Protein AF-A0A7S0JDG9-F1 (afdb_monomer_lite)

pLDDT: mean 74.47, std 15.57, range [39.66, 91.44]

Structure (mmCIF, N/CA/C/O backbone):
data_AF-A0A7S0JDG9-F1
#
_entry.id   AF-A0A7S0JDG9-F1
#
loop_
_atom_site.group_PDB
_atom_site.id
_atom_site.type_symbol
_atom_site.label_atom_id
_atom_site.label_alt_id
_atom_site.label_comp_id
_atom_site.label_asym_id
_atom_site.label_entity_id
_atom_site.label_seq_id
_atom_site.pdbx_PDB_ins_code
_atom_site.Cartn_x
_atom_site.Cartn_y
_atom_site.Cartn_z
_atom_site.occupancy
_atom_site.B_iso_or_equiv
_atom_site.auth_seq_id
_atom_site.auth_comp_id
_atom_site.auth_asym_id
_atom_site.auth_atom_id
_atom_site.pdbx_PDB_model_num
ATOM 1 N N . THR A 1 1 ? 1.527 -1.116 -38.268 1.00 39.66 1 THR A N 1
ATOM 2 C CA . THR A 1 1 ? 2.957 -1.488 -38.289 1.00 39.66 1 THR A CA 1
ATOM 3 C C . THR A 1 1 ? 3.311 -1.915 -36.886 1.00 39.66 1 THR A C 1
ATOM 5 O O . THR A 1 1 ? 3.722 -1.098 -36.079 1.00 39.66 1 THR A O 1
ATOM 8 N N . GLU A 1 2 ? 3.007 -3.170 -36.569 1.00 45.16 2 GLU A N 1
ATOM 9 C CA . GLU A 1 2 ? 3.334 -3.792 -35.285 1.00 45.16 2 GLU A CA 1
ATOM 10 C C . GLU A 1 2 ? 4.717 -4.427 -35.435 1.00 45.16 2 GLU A C 1
ATOM 12 O O . GLU A 1 2 ? 4.935 -5.243 -36.332 1.00 45.16 2 GLU A O 1
ATOM 17 N N . SER A 1 3 ? 5.674 -3.956 -34.640 1.00 51.09 3 SER A N 1
ATOM 18 C CA . SER A 1 3 ? 7.050 -4.448 -34.643 1.00 51.09 3 SER A CA 1
ATOM 19 C C . SER A 1 3 ? 7.121 -5.766 -33.853 1.00 51.09 3 SER A C 1
ATOM 21 O O . SER A 1 3 ? 6.669 -5.785 -32.710 1.00 51.09 3 SER A O 1
ATOM 23 N N . PRO A 1 4 ? 7.686 -6.853 -34.407 1.00 60.31 4 PRO A N 1
ATOM 24 C CA . PRO A 1 4 ? 7.563 -8.209 -33.853 1.00 60.31 4 PRO A CA 1
ATOM 25 C C . PRO A 1 4 ? 8.512 -8.572 -32.687 1.00 60.31 4 PRO A C 1
ATOM 27 O O . PRO A 1 4 ? 8.630 -9.750 -32.375 1.00 60.31 4 PRO A O 1
ATOM 30 N N . ASP A 1 5 ? 9.157 -7.609 -32.019 1.00 51.12 5 ASP A N 1
ATOM 31 C CA . ASP A 1 5 ? 10.181 -7.875 -30.984 1.00 51.12 5 ASP A CA 1
ATOM 32 C C . ASP A 1 5 ? 10.000 -7.024 -29.706 1.00 51.12 5 ASP A C 1
ATOM 34 O O . ASP A 1 5 ? 10.958 -6.499 -29.138 1.00 51.12 5 ASP A O 1
ATOM 38 N N . SER A 1 6 ? 8.764 -6.847 -29.217 1.00 62.94 6 SER A N 1
ATOM 39 C CA . SER A 1 6 ? 8.582 -6.316 -27.857 1.00 62.94 6 SER A CA 1
ATOM 40 C C . SER A 1 6 ? 8.800 -7.441 -26.845 1.00 62.94 6 SER A C 1
ATOM 42 O O . SER A 1 6 ? 7.905 -8.249 -26.585 1.00 62.94 6 SER A O 1
ATOM 44 N N . ILE A 1 7 ? 10.001 -7.505 -26.279 1.00 68.44 7 ILE A N 1
ATOM 45 C CA . ILE A 1 7 ? 10.284 -8.331 -25.103 1.00 68.44 7 ILE A CA 1
ATOM 46 C C . ILE A 1 7 ? 9.290 -7.895 -24.010 1.00 68.44 7 ILE A C 1
ATOM 48 O O . ILE A 1 7 ? 9.146 -6.688 -23.802 1.00 68.44 7 ILE A O 1
ATOM 52 N N . PRO A 1 8 ? 8.563 -8.809 -23.343 1.00 69.44 8 PRO A N 1
ATOM 53 C CA . PRO A 1 8 ? 7.641 -8.411 -22.288 1.00 69.44 8 PRO A CA 1
ATOM 54 C C . PRO A 1 8 ? 8.415 -7.690 -21.177 1.00 69.44 8 PRO A C 1
ATOM 56 O O . PRO A 1 8 ? 9.263 -8.286 -20.514 1.00 69.44 8 PRO A O 1
ATOM 59 N N . GLU A 1 9 ? 8.141 -6.397 -20.988 1.00 77.06 9 GLU A N 1
ATOM 60 C CA . GLU A 1 9 ? 8.685 -5.640 -19.861 1.00 77.06 9 GLU A CA 1
ATOM 61 C C . GLU A 1 9 ? 8.034 -6.154 -18.571 1.00 77.06 9 GLU A C 1
ATOM 63 O O . GLU A 1 9 ? 6.819 -6.046 -18.375 1.00 77.06 9 GLU A O 1
ATOM 68 N N . HIS A 1 10 ? 8.842 -6.732 -17.684 1.00 85.50 10 HIS A N 1
ATOM 69 C CA . HIS A 1 10 ? 8.386 -7.230 -16.392 1.00 85.50 10 HIS A CA 1
ATOM 70 C C . HIS A 1 10 ? 8.713 -6.216 -15.296 1.00 85.50 10 HIS A C 1
ATOM 72 O O . HIS A 1 10 ? 9.858 -5.796 -15.133 1.00 85.50 10 HIS A O 1
ATOM 78 N N . ASN A 1 11 ? 7.702 -5.852 -14.506 1.00 89.25 11 ASN A N 1
ATOM 79 C CA . ASN A 1 11 ? 7.908 -5.068 -13.294 1.00 89.25 11 ASN A CA 1
ATOM 80 C C . ASN A 1 11 ? 8.004 -6.015 -12.092 1.00 89.25 11 ASN A C 1
ATOM 82 O O . ASN A 1 11 ? 7.204 -6.943 -11.962 1.00 89.25 11 ASN A O 1
ATOM 86 N N . LEU A 1 12 ? 8.965 -5.766 -11.205 1.00 91.25 12 LEU A N 1
ATOM 87 C CA . LEU A 1 12 ? 9.179 -6.526 -9.978 1.00 91.25 12 LEU A CA 1
ATOM 88 C C . LEU A 1 12 ? 8.760 -5.685 -8.774 1.00 91.25 12 LEU A C 1
ATOM 90 O O . LEU A 1 12 ? 9.209 -4.552 -8.623 1.00 91.25 12 LEU A O 1
ATOM 94 N N . ILE A 1 13 ? 7.934 -6.248 -7.896 1.00 91.38 13 ILE A N 1
ATOM 95 C CA . ILE A 1 13 ? 7.527 -5.602 -6.645 1.00 91.38 13 ILE A CA 1
ATOM 96 C C . ILE A 1 13 ? 8.252 -6.283 -5.489 1.00 91.38 13 ILE A C 1
ATOM 98 O O . ILE A 1 13 ? 8.210 -7.505 -5.359 1.00 91.38 13 ILE A O 1
ATOM 102 N N . ILE A 1 14 ? 8.915 -5.491 -4.651 1.00 91.44 14 ILE A N 1
ATOM 103 C CA . ILE A 1 14 ? 9.687 -5.960 -3.503 1.00 91.44 14 ILE A CA 1
ATOM 104 C C . ILE A 1 14 ? 9.150 -5.300 -2.238 1.00 91.44 14 ILE A C 1
ATOM 106 O O . ILE A 1 14 ? 9.108 -4.074 -2.136 1.00 91.44 14 ILE A O 1
ATOM 110 N N . GLY A 1 15 ? 8.777 -6.126 -1.262 1.00 90.75 15 GLY A N 1
ATOM 111 C CA . GLY A 1 15 ? 8.487 -5.706 0.105 1.00 90.75 15 GLY A CA 1
ATOM 112 C C . GLY A 1 15 ? 9.715 -5.877 0.991 1.00 90.75 15 GLY A C 1
ATOM 113 O O . GLY A 1 15 ? 10.347 -6.931 0.988 1.00 90.75 15 GLY A O 1
ATOM 114 N N . SER A 1 16 ? 10.059 -4.843 1.750 1.00 89.25 16 SER A N 1
ATOM 115 C CA . SER A 1 16 ? 11.092 -4.886 2.782 1.00 89.25 16 SER A CA 1
ATOM 116 C C . SER A 1 16 ? 10.469 -5.110 4.159 1.00 89.25 16 SER A C 1
ATOM 118 O O . SER A 1 16 ? 9.407 -4.566 4.464 1.00 89.25 16 SER A O 1
ATOM 120 N N . HIS A 1 17 ? 11.195 -5.804 5.039 1.00 88.00 17 HIS A N 1
ATOM 121 C CA . HIS A 1 17 ? 10.855 -5.951 6.460 1.00 88.00 17 HIS A CA 1
ATOM 122 C C . HIS A 1 17 ? 10.759 -4.605 7.204 1.00 88.00 17 HIS A C 1
ATOM 124 O O . HIS A 1 17 ? 10.154 -4.519 8.265 1.00 88.00 17 HIS A O 1
ATOM 130 N N . THR A 1 18 ? 11.331 -3.534 6.644 1.00 86.06 18 THR A N 1
ATOM 131 C CA . THR A 1 18 ? 11.219 -2.162 7.167 1.00 86.06 18 THR A CA 1
ATOM 132 C C . THR A 1 18 ? 9.874 -1.491 6.855 1.00 86.06 18 THR A C 1
ATOM 134 O O . THR A 1 18 ? 9.701 -0.313 7.171 1.00 86.06 18 THR A O 1
ATOM 137 N N . GLY A 1 19 ? 8.952 -2.194 6.187 1.00 85.75 19 GLY A N 1
ATOM 138 C CA . GLY A 1 19 ? 7.669 -1.651 5.737 1.00 85.75 19 GLY A CA 1
ATOM 139 C C . GLY A 1 19 ? 7.762 -0.831 4.450 1.00 85.75 19 GLY A C 1
ATOM 140 O O . GLY A 1 19 ? 6.883 -0.026 4.177 1.00 85.75 19 GLY A O 1
ATOM 141 N N . SER A 1 20 ? 8.819 -0.986 3.651 1.00 89.56 20 SER A N 1
ATOM 142 C CA . SER A 1 20 ? 8.946 -0.287 2.362 1.00 89.56 20 SER A CA 1
ATOM 143 C C . SER A 1 20 ? 8.517 -1.199 1.214 1.00 89.56 20 SER A C 1
ATOM 145 O O . SER A 1 20 ? 8.985 -2.333 1.143 1.00 89.56 20 SER A O 1
ATOM 147 N N . VAL A 1 21 ? 7.688 -0.706 0.294 1.00 91.12 21 VAL A N 1
ATOM 148 C CA . VAL A 1 21 ? 7.352 -1.382 -0.970 1.00 91.12 21 VAL A CA 1
ATOM 149 C C . VAL A 1 21 ? 8.011 -0.636 -2.113 1.00 91.12 21 VAL A C 1
ATOM 151 O O . VAL A 1 21 ? 7.903 0.583 -2.213 1.00 91.12 21 VAL A O 1
ATOM 154 N N . MET A 1 22 ? 8.696 -1.375 -2.973 1.00 91.31 22 MET A N 1
ATOM 155 C CA . MET A 1 22 ? 9.482 -0.856 -4.084 1.00 91.31 22 MET A CA 1
ATOM 156 C C . MET A 1 22 ? 9.057 -1.557 -5.367 1.00 91.31 22 MET A C 1
ATOM 158 O O . MET A 1 22 ? 8.943 -2.781 -5.391 1.00 91.31 22 MET A O 1
ATOM 162 N N . VAL A 1 23 ? 8.844 -0.794 -6.432 1.00 91.19 23 VAL A N 1
ATOM 163 C CA . VAL A 1 23 ? 8.571 -1.321 -7.768 1.00 91.19 23 VAL A CA 1
ATOM 164 C C . VAL A 1 23 ? 9.772 -1.019 -8.649 1.00 91.19 23 VAL A C 1
ATOM 166 O O . VAL A 1 23 ? 10.191 0.133 -8.785 1.00 91.19 23 VAL A O 1
ATOM 169 N N . TYR A 1 24 ? 10.311 -2.068 -9.250 1.00 90.88 24 TYR A N 1
ATOM 170 C CA . TYR A 1 24 ? 11.428 -2.026 -10.173 1.00 90.88 24 TYR A CA 1
ATOM 171 C C . TYR A 1 24 ? 10.946 -2.324 -11.586 1.00 90.88 24 TYR A C 1
ATOM 173 O O . TYR A 1 24 ? 10.143 -3.233 -11.796 1.00 90.88 24 TYR A O 1
ATOM 181 N N . ARG A 1 25 ? 11.480 -1.579 -12.550 1.00 89.81 25 ARG A N 1
ATOM 182 C CA . ARG A 1 25 ? 11.478 -1.953 -13.962 1.00 89.81 25 ARG A CA 1
ATOM 183 C C . ARG A 1 25 ? 12.901 -2.354 -14.314 1.00 89.81 25 ARG A C 1
ATOM 185 O O . ARG A 1 25 ? 13.809 -1.524 -14.226 1.00 89.81 25 ARG A O 1
ATOM 192 N N . ASP A 1 26 ? 13.093 -3.634 -14.613 1.00 86.88 26 ASP A N 1
ATOM 193 C CA . ASP A 1 26 ? 14.413 -4.260 -14.728 1.00 86.88 26 ASP A CA 1
ATOM 194 C C . ASP A 1 26 ? 15.268 -4.038 -13.463 1.00 86.88 26 ASP A C 1
ATOM 196 O O . ASP A 1 26 ? 14.976 -4.591 -12.405 1.00 86.88 26 ASP A O 1
ATOM 200 N N . LEU A 1 27 ? 16.307 -3.201 -13.550 1.00 86.19 27 LEU A N 1
ATOM 201 C CA . LEU A 1 27 ? 17.190 -2.828 -12.436 1.00 86.19 27 LEU A CA 1
A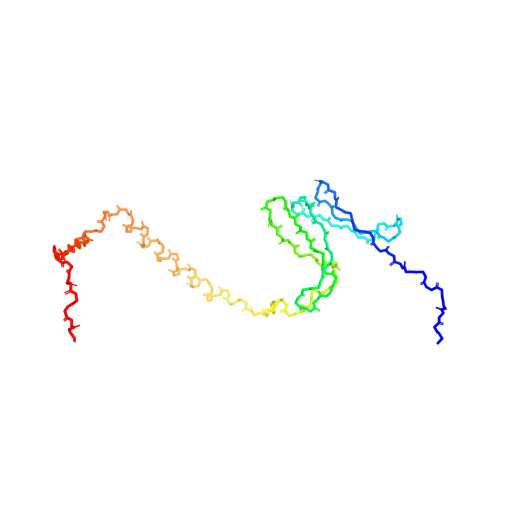TOM 202 C C . LEU A 1 27 ? 16.948 -1.399 -11.923 1.00 86.19 27 LEU A C 1
ATOM 204 O O . LEU A 1 27 ? 17.648 -0.934 -11.024 1.00 86.19 27 LEU A O 1
ATOM 208 N N . THR A 1 28 ? 15.966 -0.689 -12.481 1.00 88.25 28 THR A N 1
ATOM 209 C CA . THR A 1 28 ? 15.668 0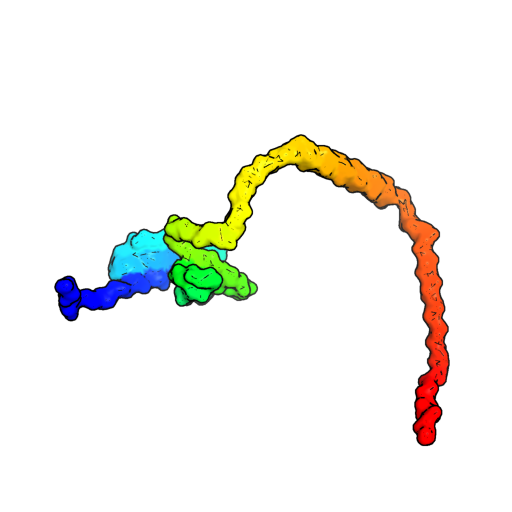.701 -12.125 1.00 88.25 28 THR A CA 1
ATOM 210 C C . THR A 1 28 ? 14.499 0.752 -11.154 1.00 88.25 28 THR A C 1
ATOM 212 O O . THR A 1 28 ? 13.415 0.252 -11.452 1.00 88.25 28 THR A O 1
ATOM 215 N N . LEU A 1 29 ? 14.697 1.385 -9.996 1.00 89.75 29 LEU A N 1
ATOM 216 C CA . LEU A 1 29 ? 13.609 1.685 -9.069 1.00 89.75 29 LEU A CA 1
ATOM 217 C C . LEU A 1 29 ? 12.714 2.768 -9.686 1.00 89.75 29 LEU A C 1
ATOM 219 O O . LEU A 1 29 ? 13.157 3.903 -9.857 1.00 89.75 29 LEU A O 1
ATOM 223 N N . ILE A 1 30 ? 11.468 2.423 -10.009 1.00 89.12 30 ILE A N 1
ATOM 224 C CA . ILE A 1 30 ? 10.506 3.352 -10.623 1.00 89.12 30 ILE A CA 1
ATOM 225 C C . ILE A 1 30 ? 9.540 3.955 -9.605 1.00 89.12 30 ILE A C 1
ATOM 227 O O . ILE A 1 30 ? 9.016 5.045 -9.822 1.00 89.12 30 ILE A O 1
ATOM 231 N N . TRP A 1 31 ? 9.297 3.260 -8.494 1.00 88.19 31 TRP A N 1
ATOM 232 C CA . TRP A 1 31 ? 8.406 3.730 -7.444 1.00 88.19 31 TRP A CA 1
ATOM 233 C C . TRP A 1 31 ? 8.773 3.113 -6.101 1.00 88.19 31 TRP A C 1
ATOM 235 O O . TRP A 1 31 ? 9.185 1.956 -6.032 1.00 88.19 31 TRP A O 1
ATOM 245 N N . ALA A 1 32 ? 8.581 3.872 -5.029 1.00 88.00 32 ALA A N 1
ATOM 246 C CA . ALA A 1 32 ? 8.665 3.357 -3.677 1.00 88.00 32 ALA A CA 1
ATOM 247 C C . ALA A 1 32 ? 7.656 4.071 -2.778 1.00 88.00 32 ALA A C 1
ATOM 249 O O . ALA A 1 32 ? 7.475 5.285 -2.879 1.00 88.00 32 ALA A O 1
ATOM 250 N N . ALA A 1 33 ? 7.049 3.326 -1.865 1.00 87.75 33 ALA A N 1
ATOM 251 C CA . ALA A 1 33 ? 6.248 3.873 -0.782 1.00 87.75 33 ALA A CA 1
ATOM 252 C C . ALA A 1 33 ? 6.522 3.134 0.520 1.00 87.75 33 ALA A C 1
ATOM 254 O O . ALA A 1 33 ? 7.137 2.065 0.553 1.00 87.75 33 ALA A O 1
ATOM 255 N N . ARG A 1 34 ? 6.047 3.729 1.610 1.00 87.81 34 ARG A N 1
ATOM 256 C CA . ARG A 1 34 ? 6.126 3.153 2.942 1.00 87.81 34 ARG A CA 1
ATOM 257 C C . ARG A 1 34 ? 4.732 2.734 3.388 1.00 87.81 34 ARG A C 1
ATOM 259 O O . ARG A 1 34 ? 3.807 3.538 3.350 1.00 87.81 34 ARG A O 1
ATOM 266 N N . LEU A 1 35 ? 4.614 1.481 3.790 1.00 86.69 35 LEU A N 1
ATOM 267 C CA . LEU A 1 35 ? 3.446 0.913 4.436 1.00 86.69 35 LEU A CA 1
ATOM 268 C C . LEU A 1 35 ? 3.485 1.215 5.936 1.00 86.69 35 LEU A C 1
ATOM 270 O O . LEU A 1 35 ? 4.554 1.425 6.516 1.00 86.69 35 LEU A O 1
ATOM 274 N N . SER A 1 36 ? 2.312 1.205 6.564 1.00 84.88 36 SER A N 1
ATOM 275 C CA . SER A 1 36 ? 2.183 1.330 8.020 1.00 84.88 36 SER A CA 1
ATOM 276 C C . SER A 1 36 ? 2.777 0.124 8.752 1.00 84.88 36 SER A C 1
ATOM 278 O O . SER A 1 36 ? 3.372 0.294 9.814 1.00 84.88 36 SER A O 1
ATOM 280 N N . HIS A 1 37 ? 2.672 -1.066 8.152 1.00 85.44 37 HIS A N 1
ATOM 281 C CA . HIS A 1 37 ? 3.194 -2.322 8.687 1.00 85.44 37 HIS A CA 1
ATOM 282 C C . HIS A 1 37 ? 3.989 -3.090 7.614 1.00 85.44 37 HIS A C 1
ATOM 284 O O . HIS A 1 37 ? 3.820 -2.839 6.415 1.00 85.44 37 HIS A O 1
ATOM 290 N N . PRO A 1 38 ? 4.906 -3.992 8.006 1.00 88.69 38 PRO A N 1
ATOM 291 C CA . PRO A 1 38 ? 5.634 -4.836 7.064 1.00 88.69 38 PRO A CA 1
ATOM 292 C C . PRO A 1 38 ? 4.695 -5.819 6.356 1.00 88.69 38 PRO A C 1
ATOM 294 O O . PRO A 1 38 ? 4.005 -6.598 7.004 1.00 88.69 38 PRO A O 1
ATOM 297 N N . ALA A 1 39 ? 4.723 -5.834 5.022 1.00 86.69 39 ALA A N 1
ATOM 298 C CA . ALA A 1 39 ? 3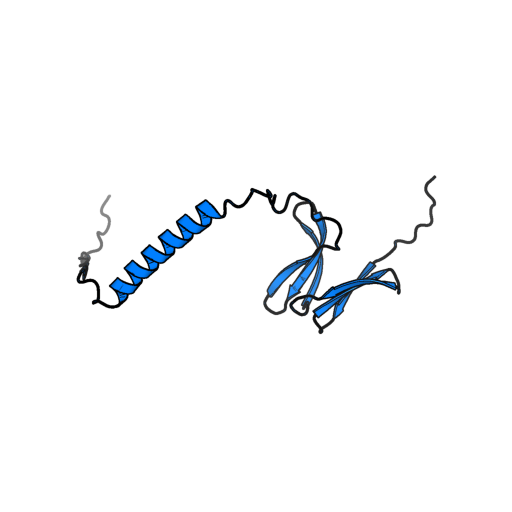.917 -6.777 4.255 1.00 86.69 39 ALA A CA 1
ATOM 299 C C . ALA A 1 39 ? 4.464 -8.208 4.396 1.00 86.69 39 ALA A C 1
ATOM 301 O O . ALA A 1 39 ? 5.592 -8.491 3.985 1.00 86.69 39 ALA A O 1
ATOM 302 N N . ALA A 1 40 ? 3.639 -9.117 4.914 1.00 90.00 40 ALA A N 1
ATOM 303 C CA . ALA A 1 40 ? 3.892 -10.554 4.931 1.00 90.00 40 ALA A CA 1
ATOM 304 C C . ALA A 1 40 ? 3.663 -11.186 3.547 1.00 90.00 40 ALA A C 1
ATOM 306 O O . ALA A 1 40 ? 4.388 -12.098 3.149 1.00 90.00 40 ALA A O 1
ATOM 307 N N . ALA A 1 41 ? 2.686 -10.681 2.788 1.00 90.00 41 ALA A N 1
ATOM 308 C CA . ALA A 1 41 ? 2.469 -11.065 1.396 1.00 90.00 41 ALA A CA 1
ATOM 309 C C . ALA A 1 41 ? 2.106 -9.858 0.523 1.00 90.00 41 ALA A C 1
ATOM 311 O O . ALA A 1 41 ? 1.439 -8.921 0.966 1.00 90.00 41 ALA A O 1
ATOM 312 N N . LEU A 1 42 ? 2.541 -9.909 -0.737 1.00 91.31 42 LEU A N 1
ATOM 313 C CA . LEU A 1 42 ? 2.271 -8.902 -1.759 1.00 91.31 42 LEU A CA 1
ATOM 314 C C . LEU A 1 42 ? 1.658 -9.571 -2.987 1.00 91.31 42 LEU A C 1
ATOM 316 O O . LEU A 1 42 ? 2.119 -10.625 -3.422 1.00 91.31 42 LEU A O 1
ATOM 320 N N . SER A 1 43 ? 0.640 -8.945 -3.564 1.00 91.06 43 SER A N 1
ATOM 321 C CA . SER A 1 43 ? 0.038 -9.377 -4.824 1.00 91.06 43 SER A CA 1
ATOM 322 C C . SER A 1 43 ? -0.476 -8.179 -5.614 1.00 91.06 43 SER A C 1
ATOM 324 O O . SER A 1 43 ? -0.706 -7.111 -5.054 1.00 91.06 43 SER A O 1
ATOM 326 N N . VAL A 1 44 ? -0.668 -8.351 -6.919 1.00 90.88 44 VAL A N 1
ATOM 327 C CA . VAL A 1 44 ? -1.334 -7.361 -7.770 1.00 90.88 44 VAL A CA 1
ATOM 328 C C . VAL A 1 44 ? -2.654 -7.950 -8.231 1.00 90.88 44 VAL A C 1
ATOM 330 O O . VAL A 1 44 ? -2.693 -9.057 -8.764 1.00 90.88 44 VAL A O 1
ATOM 333 N N . GLY A 1 45 ? -3.739 -7.213 -8.021 1.00 88.75 45 GLY A N 1
ATOM 334 C CA . GLY A 1 45 ? -5.084 -7.668 -8.338 1.00 88.75 45 GLY A CA 1
ATOM 335 C C . GLY A 1 45 ? -5.941 -6.603 -9.006 1.00 88.75 45 GLY A C 1
ATOM 336 O O . GLY A 1 45 ? -5.549 -5.445 -9.168 1.00 88.75 45 GLY A O 1
ATOM 337 N N . THR A 1 46 ? -7.134 -7.032 -9.404 1.00 87.94 46 THR A N 1
ATOM 338 C CA . THR A 1 46 ? -8.192 -6.158 -9.913 1.00 87.94 46 THR A CA 1
ATOM 339 C C . THR A 1 46 ? -9.354 -6.203 -8.935 1.00 87.94 46 THR A C 1
ATOM 341 O O . THR A 1 46 ? -9.890 -7.279 -8.675 1.00 87.94 46 THR A O 1
ATOM 344 N N . PHE A 1 47 ? -9.750 -5.049 -8.404 1.00 86.12 47 PHE A N 1
ATOM 345 C CA . PHE A 1 47 ? -10.861 -4.931 -7.457 1.00 86.12 47 PHE A CA 1
ATOM 346 C C . PHE A 1 47 ? -11.763 -3.773 -7.873 1.00 86.12 47 PHE A C 1
ATOM 348 O O . PHE A 1 47 ? -11.276 -2.720 -8.268 1.00 86.12 47 PHE A O 1
ATOM 355 N N . GLY A 1 48 ? -13.085 -3.966 -7.818 1.00 81.31 48 GLY A N 1
ATOM 356 C CA . GLY A 1 48 ? -14.050 -2.903 -8.131 1.00 81.31 48 GLY A CA 1
ATOM 357 C C . GLY A 1 48 ? -13.934 -2.323 -9.549 1.00 81.31 48 GLY A C 1
ATOM 358 O O . GLY A 1 48 ? -14.271 -1.166 -9.757 1.00 81.31 48 GLY A O 1
ATOM 359 N N . GLY A 1 49 ? -13.417 -3.096 -10.511 1.00 83.06 49 GLY A N 1
ATOM 360 C CA . GLY A 1 49 ? -13.145 -2.623 -11.875 1.00 83.06 49 GLY A CA 1
ATOM 361 C C . GLY A 1 49 ? -11.816 -1.876 -12.043 1.00 83.06 49 GLY A C 1
ATOM 362 O O . GLY A 1 49 ? -11.441 -1.578 -13.174 1.00 83.06 49 GLY A O 1
ATOM 363 N N . GLN A 1 50 ? -11.071 -1.636 -10.959 1.00 81.31 50 GLN A N 1
ATOM 364 C CA . GLN A 1 50 ? -9.742 -1.036 -10.997 1.00 81.31 50 GLN A CA 1
ATOM 365 C C . GLN A 1 50 ? -8.669 -2.125 -11.042 1.00 81.31 50 GLN A C 1
ATOM 367 O O . GLN A 1 50 ? -8.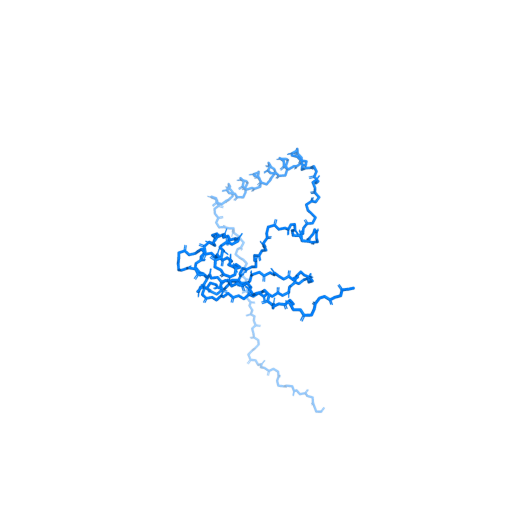476 -2.871 -10.077 1.00 81.31 50 GLN A O 1
ATOM 372 N N . ALA A 1 51 ? -7.966 -2.216 -12.169 1.00 84.06 51 ALA A N 1
ATOM 373 C CA . ALA A 1 51 ? -6.808 -3.088 -12.324 1.00 84.06 51 ALA A CA 1
ATOM 374 C C . ALA A 1 51 ? -5.535 -2.421 -11.781 1.00 84.06 51 ALA A C 1
ATOM 376 O O . ALA A 1 51 ? -5.427 -1.194 -11.743 1.00 84.06 51 ALA A O 1
ATOM 377 N N . GLY A 1 52 ? -4.554 -3.236 -11.388 1.00 84.75 52 GLY A N 1
ATOM 378 C CA . GLY A 1 52 ? -3.241 -2.744 -10.958 1.00 84.75 52 GLY A CA 1
ATOM 379 C C . GLY A 1 52 ? -3.188 -2.278 -9.502 1.00 84.75 52 GLY A C 1
ATOM 380 O O . GLY A 1 52 ? -2.324 -1.479 -9.149 1.00 84.75 52 GLY A O 1
ATOM 381 N N . LEU A 1 53 ? -4.097 -2.769 -8.656 1.00 88.25 53 LEU A N 1
ATOM 382 C CA . LEU A 1 53 ? -4.048 -2.526 -7.217 1.00 88.25 53 LEU A CA 1
ATOM 383 C C . LEU A 1 53 ? -3.027 -3.456 -6.567 1.00 88.25 53 LEU A C 1
ATOM 385 O O . LEU A 1 53 ? -3.048 -4.667 -6.790 1.00 88.25 53 LEU A O 1
ATOM 389 N N . ILE A 1 54 ? -2.157 -2.881 -5.743 1.00 90.00 54 ILE A N 1
ATOM 390 C CA . ILE A 1 54 ? -1.196 -3.612 -4.925 1.00 90.00 54 ILE A CA 1
ATOM 391 C C . ILE A 1 54 ? -1.906 -4.014 -3.636 1.00 90.00 54 ILE A C 1
ATOM 393 O O . ILE A 1 54 ? -2.323 -3.163 -2.852 1.00 90.00 54 ILE A O 1
ATOM 397 N N . VAL A 1 55 ? -2.047 -5.315 -3.428 1.00 90.94 55 VAL A N 1
ATOM 398 C CA . VAL A 1 55 ? -2.599 -5.911 -2.216 1.00 90.94 55 VAL A CA 1
ATOM 399 C C . VAL A 1 55 ? -1.450 -6.246 -1.286 1.00 90.94 55 VAL A C 1
ATOM 401 O O . VAL A 1 55 ? -0.526 -6.966 -1.673 1.00 90.94 55 VAL A O 1
ATOM 404 N N . THR A 1 56 ? -1.529 -5.748 -0.061 1.00 91.38 56 THR A N 1
ATOM 405 C CA . THR A 1 56 ? -0.591 -6.064 1.010 1.00 91.38 56 THR A CA 1
ATOM 406 C C . THR A 1 56 ? -1.346 -6.777 2.122 1.00 91.38 56 THR A C 1
ATOM 408 O O . THR A 1 56 ? -2.430 -6.346 2.514 1.00 91.38 56 THR A O 1
ATOM 411 N N . LEU A 1 57 ? -0.799 -7.892 2.596 1.00 91.38 57 LEU A N 1
ATOM 412 C CA . LEU A 1 57 ? -1.290 -8.613 3.766 1.00 91.38 57 LEU A CA 1
ATOM 413 C C . LEU A 1 57 ? -0.250 -8.478 4.871 1.00 91.38 57 LEU A C 1
ATOM 415 O O . LEU A 1 57 ? 0.909 -8.836 4.655 1.00 91.38 57 LEU A O 1
ATOM 419 N N . ASP A 1 58 ? -0.684 -7.998 6.025 1.00 89.44 58 ASP A N 1
ATOM 420 C CA . ASP A 1 58 ? 0.131 -7.876 7.228 1.00 89.44 58 ASP A CA 1
ATOM 421 C C . ASP A 1 58 ? 0.073 -9.179 8.050 1.00 89.44 58 ASP A C 1
ATOM 423 O O . ASP A 1 58 ? -0.799 -10.031 7.849 1.00 89.44 58 ASP A O 1
ATOM 427 N N . ASP A 1 59 ? 1.003 -9.348 8.985 1.00 87.69 59 ASP A N 1
ATOM 428 C CA . ASP A 1 59 ? 1.080 -10.498 9.896 1.00 87.69 59 ASP A CA 1
ATOM 429 C C . ASP A 1 59 ? -0.108 -10.586 10.865 1.00 87.69 59 ASP A C 1
ATOM 431 O O . ASP A 1 59 ? -0.572 -11.685 11.172 1.00 87.69 59 ASP A O 1
ATOM 435 N N . ASP A 1 60 ? -0.668 -9.441 11.251 1.00 87.25 60 ASP A N 1
ATOM 436 C CA . ASP A 1 60 ? -1.909 -9.342 12.028 1.00 87.25 60 ASP A CA 1
ATOM 437 C C . ASP A 1 60 ? -3.171 -9.737 11.230 1.00 87.25 60 ASP A C 1
ATOM 439 O O . ASP A 1 60 ? -4.281 -9.753 11.765 1.00 87.25 60 ASP A O 1
ATOM 443 N N . GLY A 1 61 ? -3.039 -10.053 9.936 1.00 86.69 61 GLY A N 1
ATOM 444 C CA . GLY A 1 61 ? -4.159 -10.423 9.066 1.00 86.69 61 GLY A CA 1
ATOM 445 C C . GLY A 1 61 ? -4.907 -9.232 8.461 1.00 86.69 61 GLY A C 1
ATOM 446 O O . GLY A 1 61 ? -5.969 -9.409 7.860 1.00 86.69 61 GLY A O 1
ATOM 447 N N . THR A 1 62 ? -4.363 -8.020 8.588 1.00 87.56 62 THR A N 1
ATOM 448 C CA . THR A 1 62 ? -4.913 -6.823 7.940 1.00 87.56 62 THR A CA 1
ATOM 449 C C . THR A 1 62 ? -4.555 -6.821 6.455 1.00 87.56 62 THR A C 1
ATOM 451 O O . THR A 1 62 ? -3.396 -7.001 6.087 1.00 87.56 62 THR A O 1
ATOM 454 N N . ILE A 1 63 ? -5.550 -6.605 5.591 1.00 89.88 63 ILE A N 1
ATOM 455 C CA . ILE A 1 63 ? -5.357 -6.482 4.141 1.00 89.88 63 ILE A CA 1
ATOM 456 C C . ILE A 1 63 ? -5.526 -5.019 3.742 1.00 89.88 63 ILE A C 1
ATOM 458 O O . ILE A 1 63 ? -6.575 -4.425 3.992 1.00 89.88 63 ILE A O 1
ATOM 462 N N . THR A 1 64 ? -4.528 -4.463 3.061 1.00 88.31 64 THR A N 1
ATOM 463 C CA . THR A 1 64 ? -4.566 -3.099 2.522 1.00 88.31 64 THR A CA 1
ATOM 464 C C . THR A 1 64 ? -4.452 -3.130 1.002 1.00 88.31 64 THR A C 1
ATOM 466 O O . THR A 1 64 ? -3.652 -3.872 0.434 1.00 88.31 64 THR A O 1
ATOM 469 N N . LEU A 1 65 ? -5.258 -2.309 0.325 1.00 88.06 65 LEU A N 1
ATOM 470 C CA . LEU A 1 65 ? -5.167 -2.094 -1.117 1.00 88.06 65 LEU A CA 1
ATOM 471 C C . LEU A 1 65 ? -4.560 -0.718 -1.379 1.00 88.06 65 LEU A C 1
ATOM 473 O O . LEU A 1 65 ? -5.094 0.297 -0.942 1.00 88.06 65 LEU A O 1
ATOM 477 N N . SER A 1 66 ? -3.451 -0.695 -2.107 1.00 84.25 66 SER A N 1
ATOM 478 C CA . SER A 1 66 ? -2.724 0.516 -2.482 1.00 84.25 66 SER A CA 1
ATOM 479 C C . SER A 1 66 ? -2.724 0.685 -3.999 1.00 84.25 66 SER A C 1
ATOM 481 O O . SER A 1 66 ? -2.619 -0.291 -4.742 1.00 84.25 66 SER A O 1
ATOM 483 N N . TYR A 1 67 ? -2.815 1.925 -4.474 1.00 82.31 67 TYR A N 1
ATOM 484 C CA . TYR A 1 67 ? -2.716 2.257 -5.895 1.00 82.31 67 TYR A CA 1
ATOM 485 C C . TYR A 1 67 ? -1.472 3.114 -6.152 1.00 82.31 67 TYR A C 1
ATOM 487 O O . TYR A 1 67 ? -1.046 3.903 -5.307 1.00 82.31 67 TYR A O 1
ATOM 495 N N . LEU A 1 68 ? -0.881 2.960 -7.335 1.00 77.06 68 LEU A N 1
ATOM 496 C CA . LEU A 1 68 ? 0.300 3.709 -7.759 1.00 77.06 68 LEU A CA 1
ATOM 497 C C . LEU A 1 68 ? -0.096 5.103 -8.261 1.00 77.06 68 LEU A C 1
ATOM 499 O O . LEU A 1 68 ? -0.069 5.329 -9.459 1.00 77.06 68 LEU A O 1
ATOM 503 N N . GLY A 1 69 ? -0.474 6.019 -7.363 1.00 64.00 69 GLY A N 1
ATOM 504 C CA . GLY A 1 69 ? -0.412 7.487 -7.525 1.00 64.00 69 GLY A CA 1
ATOM 505 C C . GLY A 1 69 ? -1.092 8.173 -8.727 1.00 64.00 69 GLY A C 1
ATOM 506 O O . GLY A 1 69 ? -1.120 9.398 -8.763 1.00 64.00 69 GLY A O 1
ATOM 507 N N . THR A 1 70 ? -1.645 7.456 -9.698 1.00 54.19 70 THR A N 1
ATOM 508 C CA . THR A 1 70 ? -2.479 8.002 -10.768 1.00 54.19 70 THR A CA 1
ATOM 509 C C . THR A 1 70 ? -3.925 7.818 -10.363 1.00 54.19 70 THR A C 1
ATOM 511 O O . THR A 1 70 ? -4.349 6.681 -10.170 1.00 54.19 70 THR A O 1
ATOM 514 N N . ASP A 1 71 ? -4.584 8.961 -10.179 1.00 46.44 71 ASP A N 1
ATOM 515 C CA . ASP A 1 71 ? -5.995 9.204 -9.880 1.00 46.44 71 ASP A CA 1
ATOM 516 C C . ASP A 1 71 ? -6.818 7.939 -9.558 1.00 46.44 71 ASP A C 1
ATOM 518 O O . ASP A 1 71 ? -7.110 7.146 -10.464 1.00 46.44 71 ASP A O 1
ATOM 522 N N . PRO A 1 72 ? -7.187 7.707 -8.282 1.00 47.16 72 PRO A N 1
ATOM 523 C CA . PRO A 1 72 ? -8.109 6.628 -7.969 1.00 47.16 72 PRO A CA 1
ATOM 524 C C . PRO A 1 72 ? -9.391 6.867 -8.779 1.00 47.16 72 PRO A C 1
ATOM 526 O O . PRO A 1 72 ? -9.821 8.016 -8.899 1.00 47.16 72 PRO A O 1
ATOM 529 N N . PRO A 1 73 ? -10.024 5.831 -9.357 1.00 49.91 73 PRO A N 1
ATOM 530 C CA . PRO A 1 73 ? -11.282 6.024 -10.060 1.00 49.91 73 PRO A CA 1
ATOM 531 C C . PRO A 1 73 ? -12.247 6.760 -9.126 1.00 49.91 73 PRO A C 1
ATOM 533 O O . PRO A 1 73 ? -12.544 6.286 -8.026 1.00 49.91 73 PRO A O 1
ATOM 536 N N . SER A 1 74 ? -12.721 7.924 -9.581 1.00 53.38 74 SER A N 1
ATOM 537 C CA . SER A 1 74 ? -13.601 8.872 -8.872 1.00 53.38 74 SER A CA 1
ATOM 538 C C . SER A 1 74 ? -14.919 8.263 -8.347 1.00 53.38 74 SER A C 1
ATOM 540 O O . SER A 1 74 ? -15.768 8.980 -7.819 1.00 53.38 74 SER A O 1
ATOM 542 N N . SER A 1 75 ? -15.132 6.954 -8.492 1.00 52.97 75 SER A N 1
ATOM 543 C CA . SER A 1 75 ? -16.256 6.219 -7.918 1.00 52.97 75 SER A CA 1
ATOM 544 C C . SER A 1 75 ? -16.060 5.835 -6.448 1.00 52.97 75 SER A C 1
ATOM 546 O O . SER A 1 75 ? -17.031 5.447 -5.801 1.00 52.97 75 SER A O 1
ATOM 548 N N . ALA A 1 76 ? -14.843 5.916 -5.901 1.00 54.84 76 ALA A N 1
ATOM 549 C CA . ALA A 1 76 ? -14.617 5.753 -4.468 1.00 54.84 76 ALA A CA 1
ATOM 550 C C . ALA A 1 76 ? -14.693 7.130 -3.801 1.00 54.84 76 ALA A C 1
ATOM 552 O O . ALA A 1 76 ? -13.762 7.917 -3.907 1.00 54.84 76 ALA A O 1
ATOM 553 N N . VAL A 1 77 ? -15.834 7.379 -3.151 1.00 46.81 77 VAL A N 1
ATOM 554 C CA . VAL A 1 77 ? -16.258 8.629 -2.502 1.00 46.81 77 VAL A CA 1
ATOM 555 C C . VAL A 1 77 ? -16.242 9.848 -3.422 1.00 46.81 77 VAL A C 1
ATOM 557 O O . VAL A 1 77 ? -15.251 10.558 -3.547 1.00 46.81 77 VAL A O 1
ATOM 560 N N . SER A 1 78 ?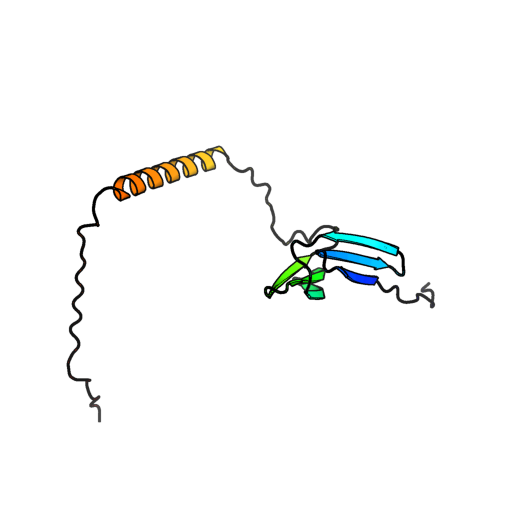 -17.418 10.173 -3.965 1.00 44.75 78 SER A N 1
ATOM 561 C CA . SER A 1 78 ? -17.774 11.569 -4.200 1.00 44.75 78 SER A CA 1
ATOM 562 C C . SER A 1 78 ? -17.584 12.310 -2.877 1.00 44.75 78 SER A C 1
ATOM 564 O O . SER A 1 78 ? -18.479 12.351 -2.034 1.00 44.75 78 SER A O 1
ATOM 566 N N . THR A 1 79 ? -16.408 12.894 -2.662 1.00 50.62 79 THR A N 1
ATOM 567 C CA . THR A 1 79 ? -16.318 14.095 -1.852 1.00 50.62 79 THR A CA 1
ATOM 568 C C . THR A 1 79 ? -16.989 15.160 -2.695 1.00 50.62 79 THR A C 1
ATOM 570 O O . THR A 1 79 ? -16.334 15.947 -3.376 1.00 50.62 79 THR A O 1
ATOM 573 N N . ASP A 1 80 ? -18.323 15.148 -2.699 1.00 48.19 80 ASP A N 1
ATOM 574 C CA . ASP A 1 80 ? -19.039 16.400 -2.798 1.00 48.19 80 ASP A CA 1
ATOM 575 C C . ASP A 1 80 ? -18.332 17.297 -1.792 1.00 48.19 80 ASP A C 1
ATOM 577 O O . ASP A 1 80 ? -18.370 17.054 -0.581 1.00 48.19 80 ASP A O 1
ATOM 581 N N . THR A 1 81 ? -17.629 18.299 -2.304 1.00 52.38 81 THR A N 1
ATOM 582 C CA . THR A 1 81 ? -17.245 19.495 -1.570 1.00 52.38 81 THR A CA 1
ATOM 583 C C . THR A 1 81 ? -18.547 20.201 -1.199 1.00 52.38 81 THR A C 1
ATOM 585 O O . THR A 1 81 ? -18.832 21.308 -1.641 1.00 52.38 81 THR A O 1
ATOM 588 N N . LYS A 1 82 ? -19.418 19.510 -0.463 1.00 57.41 82 LYS A N 1
ATOM 589 C CA . LYS A 1 82 ? -20.617 20.061 0.110 1.00 57.41 82 LYS A CA 1
ATOM 590 C C . LYS A 1 82 ? -20.065 20.990 1.157 1.00 57.41 82 LYS A C 1
ATOM 592 O O . LYS A 1 82 ? -19.480 20.519 2.130 1.00 57.41 82 LYS A O 1
ATOM 597 N N . GLU A 1 83 ? -20.150 22.281 0.864 1.00 55.53 83 GLU A N 1
ATOM 598 C CA . GLU A 1 83 ? -19.863 23.364 1.791 1.00 55.53 83 GLU A CA 1
ATOM 599 C C . GLU A 1 83 ? -20.342 22.924 3.173 1.00 55.53 83 GLU A C 1
ATOM 601 O O . GLU A 1 83 ? -21.544 22.790 3.423 1.00 55.53 83 GLU A O 1
ATOM 606 N N . LEU A 1 84 ? -19.386 22.549 4.027 1.00 59.16 84 LEU A N 1
ATOM 607 C CA . LEU A 1 84 ? -19.690 22.095 5.369 1.00 59.16 84 LEU A CA 1
ATOM 608 C C . LEU A 1 84 ? -20.294 23.313 6.053 1.00 59.16 84 LEU A C 1
ATOM 610 O O . LEU A 1 84 ? -19.616 24.319 6.250 1.00 59.16 84 LEU A O 1
ATOM 614 N N . ASN A 1 85 ? -21.595 23.262 6.331 1.00 64.88 85 ASN A N 1
ATOM 615 C CA . ASN A 1 85 ? -22.274 24.340 7.026 1.00 64.88 85 ASN A CA 1
ATOM 616 C C . ASN A 1 85 ? -21.803 24.320 8.487 1.00 64.88 85 ASN A C 1
ATOM 618 O O . ASN A 1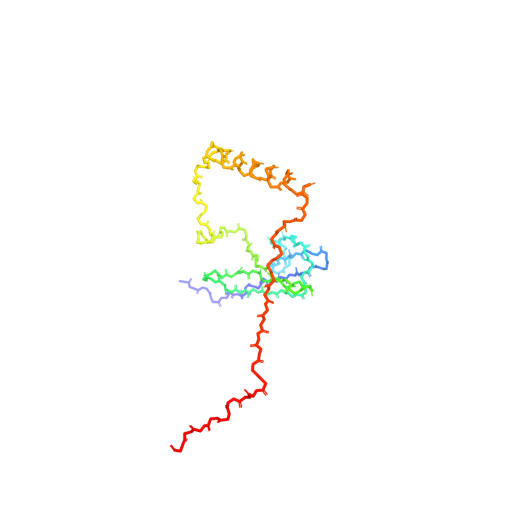 85 ? -22.386 23.649 9.339 1.00 64.88 85 ASN A O 1
ATOM 622 N N . TYR A 1 86 ? -20.693 25.013 8.743 1.00 69.38 86 TYR A N 1
ATOM 623 C CA . TYR A 1 86 ? -20.043 25.090 10.048 1.00 69.38 86 TYR A CA 1
ATOM 624 C C . TYR A 1 86 ? -20.979 25.632 11.136 1.00 69.38 86 TYR A C 1
ATOM 626 O O . TYR A 1 86 ? -20.809 25.279 12.298 1.00 69.38 86 TYR A O 1
ATOM 634 N N . GLU A 1 87 ? -21.981 26.435 10.769 1.00 73.19 87 GLU A N 1
ATOM 635 C CA . GLU A 1 87 ? -22.962 26.998 11.700 1.00 73.19 87 GLU A CA 1
ATOM 636 C C . GLU A 1 87 ? -23.937 25.924 12.198 1.00 73.19 87 GLU A C 1
ATOM 638 O O . GLU A 1 87 ? -24.036 25.698 13.402 1.00 73.19 87 GLU A O 1
ATOM 643 N N . ALA A 1 88 ? -24.552 25.159 11.289 1.00 74.62 88 ALA A N 1
ATOM 644 C CA . ALA A 1 88 ? -25.417 24.034 11.659 1.00 74.62 88 ALA A CA 1
ATOM 645 C C . ALA A 1 88 ? -24.652 22.935 12.424 1.00 74.62 88 ALA A C 1
ATOM 647 O O . ALA A 1 88 ? -25.196 22.274 13.310 1.00 74.62 88 ALA A O 1
ATOM 648 N N . MET A 1 89 ? -23.370 22.747 12.099 1.00 76.94 89 MET A N 1
ATOM 649 C CA . MET A 1 89 ? -22.514 21.779 12.782 1.00 76.94 89 MET A CA 1
ATOM 650 C C . MET A 1 89 ? -22.163 22.221 14.214 1.00 76.94 89 MET A C 1
ATOM 652 O O . MET A 1 89 ? -22.121 21.376 15.109 1.00 76.94 89 MET A O 1
ATOM 656 N N . ASP A 1 90 ? -21.954 23.522 14.457 1.00 81.19 90 ASP A N 1
ATOM 657 C CA . ASP A 1 90 ? -21.728 24.065 15.807 1.00 81.19 90 ASP A CA 1
ATOM 658 C C . ASP A 1 90 ? -22.997 24.008 16.670 1.00 81.19 90 ASP A C 1
ATOM 660 O O . ASP A 1 90 ? -22.917 23.699 17.860 1.00 81.19 90 ASP A O 1
ATOM 664 N N . GLU A 1 91 ? -24.176 24.235 16.083 1.00 85.12 91 GLU A N 1
ATOM 665 C CA . GLU A 1 91 ? -25.460 24.110 16.785 1.00 85.12 91 GLU A CA 1
ATOM 666 C C . GLU A 1 91 ? -25.702 22.682 17.285 1.00 85.12 91 GLU A C 1
ATOM 668 O O . GLU A 1 91 ? -25.995 22.477 18.469 1.00 85.12 91 GLU A O 1
ATOM 673 N N . GLU A 1 92 ? -25.520 21.686 16.415 1.00 82.31 92 GLU A N 1
ATOM 674 C CA . GLU A 1 92 ? -25.643 20.275 16.788 1.00 82.31 92 GLU A CA 1
ATOM 675 C C . GLU A 1 92 ? -24.572 19.877 17.810 1.00 82.31 92 GLU A C 1
ATOM 677 O O . GLU A 1 92 ? -24.878 19.228 18.812 1.00 82.31 92 GLU A O 1
ATOM 682 N N . HIS A 1 93 ? -23.332 20.340 17.639 1.00 84.94 93 HIS A N 1
ATOM 683 C CA . HIS A 1 93 ? -22.264 20.097 18.605 1.00 84.94 93 HIS A CA 1
ATOM 684 C C . HIS A 1 93 ? -22.590 20.680 19.990 1.00 84.94 93 HIS A C 1
ATOM 686 O O . HIS A 1 93 ? -22.420 20.007 21.010 1.00 84.94 93 HIS A O 1
ATOM 692 N N . ARG A 1 94 ? -23.129 21.903 20.050 1.00 87.75 94 ARG A N 1
ATOM 693 C CA . ARG A 1 94 ? -23.523 22.559 21.304 1.00 87.75 94 ARG A CA 1
ATOM 694 C C . ARG A 1 94 ? -24.692 21.845 21.977 1.00 87.75 94 ARG A C 1
ATOM 696 O O . ARG A 1 94 ? -24.683 21.680 23.197 1.00 87.75 94 ARG A O 1
ATOM 703 N N . LYS A 1 95 ? -25.665 21.382 21.194 1.00 87.56 95 LYS A N 1
ATOM 704 C CA . LYS A 1 95 ? -26.811 20.606 21.676 1.00 87.56 95 LYS A CA 1
ATOM 705 C C . LYS A 1 95 ? -26.383 19.249 22.235 1.00 87.56 95 LYS A C 1
ATOM 707 O O . LYS A 1 95 ? -26.817 18.871 23.320 1.00 87.56 95 LYS A O 1
ATOM 712 N N . LEU A 1 96 ? -25.481 18.547 21.551 1.00 86.81 96 LEU A N 1
ATOM 713 C CA . LEU A 1 96 ? -24.920 17.280 22.025 1.00 86.81 96 LEU A CA 1
ATOM 714 C C . LEU A 1 96 ? -24.095 17.469 23.303 1.00 86.81 96 LEU A C 1
ATOM 716 O O . LEU A 1 96 ? -24.257 16.702 24.247 1.00 86.81 96 LEU A O 1
ATOM 720 N N . LEU A 1 97 ? -23.274 18.521 23.388 1.00 84.06 97 LEU A N 1
ATOM 721 C CA . LEU A 1 97 ? -22.542 18.858 24.614 1.00 84.06 97 LEU A CA 1
ATOM 722 C C . LEU A 1 97 ? -23.472 19.176 25.790 1.00 84.06 97 LEU A C 1
ATOM 724 O O . LEU A 1 97 ? -23.144 18.843 26.930 1.00 84.06 97 LEU A O 1
ATOM 728 N N . GLN A 1 98 ? -24.625 19.796 25.533 1.00 85.12 98 GLN A N 1
ATOM 729 C CA . GLN A 1 98 ? -25.642 20.026 26.554 1.00 85.12 98 GLN A CA 1
ATOM 730 C C . GLN A 1 98 ? -26.234 18.702 27.054 1.00 85.12 98 GLN A C 1
ATOM 732 O O . GLN A 1 98 ? -26.232 18.465 28.256 1.00 85.12 98 GLN A O 1
ATOM 737 N N . ILE A 1 99 ? -26.617 17.794 26.151 1.00 84.81 99 ILE A N 1
ATOM 738 C CA . ILE A 1 99 ? -27.124 16.457 26.511 1.00 84.81 99 ILE A CA 1
ATOM 739 C C . ILE A 1 99 ? -26.076 15.655 27.297 1.00 84.81 99 ILE A C 1
ATOM 741 O O . ILE A 1 99 ? -26.405 14.997 28.283 1.00 84.81 99 ILE A O 1
ATOM 745 N N . ILE A 1 100 ? -24.800 15.716 26.900 1.00 81.62 100 ILE A N 1
ATOM 746 C CA . ILE A 1 100 ? -23.701 15.049 27.616 1.00 81.62 100 ILE A CA 1
ATOM 747 C C . ILE A 1 100 ? -23.543 15.629 29.023 1.00 81.62 100 ILE A C 1
ATOM 749 O O . ILE A 1 100 ? -23.329 14.881 29.975 1.00 81.62 100 ILE A O 1
ATOM 753 N N . ARG A 1 101 ? -23.660 16.952 29.181 1.00 82.19 101 ARG A N 1
ATOM 754 C CA . ARG A 1 101 ? -23.598 17.602 30.494 1.00 82.19 101 ARG A CA 1
ATOM 755 C C . ARG A 1 101 ? -24.784 17.216 31.369 1.00 82.19 101 ARG A C 1
ATOM 757 O O . ARG A 1 101 ? -24.568 16.934 32.540 1.00 82.19 101 ARG A O 1
ATOM 764 N N . ASP A 1 102 ? -25.986 17.180 30.810 1.00 78.75 102 ASP A N 1
ATOM 765 C CA . ASP A 1 102 ? -27.206 16.839 31.542 1.00 78.75 102 ASP A CA 1
ATOM 766 C C . ASP A 1 102 ? -27.177 15.363 31.985 1.00 78.75 102 ASP A C 1
ATOM 768 O O . ASP A 1 102 ? -27.359 15.068 33.164 1.00 78.75 102 ASP A O 1
ATOM 772 N N . SER A 1 103 ? -26.785 14.448 31.093 1.00 71.25 103 SER A N 1
ATOM 773 C CA . SER A 1 103 ? -26.614 13.020 31.417 1.00 71.25 103 SER A CA 1
ATOM 774 C C . SER A 1 103 ? -25.434 12.736 32.359 1.00 71.25 103 SER A C 1
ATOM 776 O O . SER A 1 103 ? -25.527 11.873 33.230 1.00 71.25 103 SER A O 1
ATOM 778 N N . SER A 1 104 ? -24.326 13.480 32.255 1.00 64.38 104 SER A N 1
ATOM 779 C CA . SER A 1 104 ? -23.200 13.361 33.198 1.00 64.38 104 SER A CA 1
ATOM 780 C C . SER A 1 104 ? -23.489 14.010 34.555 1.00 64.38 104 SER A C 1
ATOM 782 O O . SER A 1 104 ? -22.946 13.568 35.565 1.00 64.38 104 SER A O 1
ATOM 784 N N . ALA A 1 105 ? -24.352 15.029 34.611 1.00 60.72 105 ALA A N 1
ATOM 785 C CA . ALA A 1 105 ? -24.839 15.608 35.862 1.00 60.72 105 ALA A CA 1
ATOM 786 C C . ALA A 1 105 ? -25.828 14.671 36.579 1.00 60.72 105 ALA A C 1
ATOM 788 O O . ALA A 1 105 ? -25.855 14.640 37.811 1.00 60.72 105 ALA A O 1
ATOM 789 N N . GLU A 1 106 ? -26.588 13.867 35.830 1.00 56.25 106 GLU A N 1
ATOM 790 C CA . GLU A 1 106 ? -27.415 12.778 36.367 1.00 56.25 106 GLU A CA 1
ATOM 791 C C . GLU A 1 106 ? -26.583 11.551 36.785 1.00 56.25 106 GLU A C 1
ATOM 793 O O . GLU A 1 106 ? -26.926 10.888 37.760 1.00 56.25 106 GLU A O 1
ATOM 798 N N . GLY A 1 107 ? -25.418 11.312 36.170 1.00 51.25 107 GLY A N 1
ATOM 799 C CA . GLY A 1 107 ? -24.492 10.224 36.529 1.00 51.25 107 GLY A CA 1
ATOM 800 C C . GLY A 1 107 ? -23.841 10.315 37.922 1.00 51.25 107 GLY A C 1
ATOM 801 O O . GLY A 1 107 ? -23.152 9.385 38.336 1.00 51.25 107 GLY A O 1
ATOM 802 N N . GLY A 1 108 ? -24.049 11.414 38.659 1.00 54.56 108 GLY A N 1
ATOM 803 C CA . GLY A 1 108 ? -23.597 11.589 40.047 1.00 54.56 108 GLY A CA 1
ATOM 804 C C . GLY A 1 108 ? -24.685 11.395 41.110 1.00 54.56 108 GLY A C 1
ATOM 805 O O . GLY A 1 108 ? -24.388 11.463 42.304 1.00 54.56 108 GLY A O 1
ATOM 806 N N . LYS A 1 109 ? -25.944 11.172 40.717 1.00 50.88 109 LYS A N 1
ATOM 807 C CA . LYS A 1 109 ? -27.060 10.953 41.641 1.00 50.88 109 LYS A CA 1
ATOM 808 C C . LYS A 1 109 ? -27.703 9.605 41.367 1.00 50.88 109 LYS A C 1
ATOM 810 O O . LYS A 1 109 ? -28.587 9.530 40.532 1.00 50.88 109 LYS A O 1
ATOM 815 N N . THR A 1 110 ? -27.316 8.627 42.193 1.00 50.03 110 THR A N 1
ATOM 816 C CA . THR A 1 110 ? -28.081 7.418 42.557 1.00 50.03 110 THR A CA 1
ATOM 817 C C . THR A 1 110 ? -28.513 6.514 41.402 1.00 50.03 110 THR A C 1
ATOM 819 O O . THR A 1 110 ? -29.165 6.947 40.464 1.00 50.03 110 THR A O 1
ATOM 822 N N . GLU A 1 111 ? -28.194 5.222 41.520 1.00 53.38 111 GLU A N 1
ATOM 823 C CA . GLU A 1 111 ? -28.799 4.164 40.703 1.00 53.38 111 GLU A CA 1
ATOM 824 C C . GLU A 1 111 ? -30.284 4.470 40.439 1.00 53.38 111 GLU A C 1
ATOM 826 O O . GLU A 1 111 ? -30.999 4.819 41.389 1.00 53.38 111 GLU A O 1
ATOM 831 N N . PRO A 1 112 ? -30.756 4.398 39.180 1.00 53.16 112 PRO A N 1
ATOM 832 C CA . PRO A 1 112 ? -32.160 4.621 38.892 1.00 53.16 112 PRO A CA 1
ATOM 833 C C . PRO A 1 112 ? -32.973 3.649 39.745 1.00 53.16 112 PRO A C 1
ATOM 835 O O . PRO A 1 112 ? -32.809 2.434 39.650 1.00 53.16 112 PRO A O 1
ATOM 838 N N . ALA A 1 113 ? -33.849 4.194 40.590 1.00 55.66 113 ALA A N 1
ATOM 839 C CA . ALA A 1 113 ? -34.780 3.447 41.430 1.00 55.66 113 ALA A CA 1
ATOM 840 C C . ALA A 1 113 ? -35.911 2.798 40.604 1.00 55.66 113 ALA A C 1
ATOM 842 O O . ALA A 1 113 ? -37.055 2.757 41.043 1.00 55.66 113 ALA A O 1
ATOM 843 N N . ASP A 1 114 ? -35.588 2.286 39.418 1.00 62.53 114 ASP A N 1
ATOM 844 C CA . ASP A 1 114 ? -36.444 1.421 38.618 1.00 62.53 114 ASP A CA 1
ATOM 845 C C . ASP A 1 114 ? -35.804 0.033 38.563 1.00 62.53 114 ASP A C 1
ATOM 847 O O . ASP A 1 114 ? -35.327 -0.469 37.543 1.00 62.53 114 ASP A O 1
ATOM 851 N N . THR A 1 115 ? -35.782 -0.608 39.732 1.00 51.84 115 THR A N 1
ATOM 852 C CA . THR A 1 115 ? -35.565 -2.048 39.844 1.00 51.84 115 THR A CA 1
ATOM 853 C C . THR A 1 115 ? -36.766 -2.752 39.214 1.00 51.84 115 THR A C 1
ATOM 855 O O . THR A 1 115 ? -37.727 -3.120 39.894 1.00 51.84 115 THR A O 1
ATOM 858 N N . PHE A 1 116 ? -36.732 -2.953 37.898 1.00 65.44 116 PHE A N 1
ATOM 859 C CA . PHE A 1 116 ? -37.696 -3.803 37.209 1.00 65.44 116 PHE A CA 1
ATOM 860 C C . PHE A 1 116 ? -37.456 -5.263 37.605 1.00 65.44 116 PHE A C 1
ATOM 862 O O . PHE A 1 116 ? -36.565 -5.940 37.093 1.00 65.44 116 PHE A O 1
ATOM 869 N N . SER A 1 117 ? -38.265 -5.762 38.541 1.00 60.97 117 SER A N 1
ATOM 870 C CA . SER A 1 117 ? -38.269 -7.180 38.901 1.00 60.97 117 SER A CA 1
ATOM 871 C C . SER A 1 117 ? -39.132 -7.973 37.915 1.00 60.97 117 SER A C 1
ATOM 873 O O . SER A 1 117 ? -40.361 -7.957 37.970 1.00 60.97 117 SER A O 1
ATOM 875 N N . LEU A 1 118 ? -38.485 -8.677 36.983 1.00 66.25 118 LEU A N 1
ATOM 876 C CA . LEU A 1 118 ? -39.153 -9.680 36.155 1.00 66.25 118 LEU A CA 1
ATOM 877 C C . LEU A 1 118 ? -39.193 -11.016 36.900 1.00 66.25 118 LEU A C 1
ATOM 879 O O . LEU A 1 118 ? -38.154 -11.606 37.198 1.00 66.25 118 LEU A O 1
ATOM 883 N N . ARG A 1 119 ? -40.399 -11.532 37.156 1.00 69.88 119 ARG A N 1
ATOM 884 C CA . ARG A 1 119 ? -40.601 -12.897 37.652 1.00 69.88 119 ARG A CA 1
ATOM 885 C C . ARG A 1 119 ? -41.212 -13.750 36.548 1.00 69.88 119 ARG A C 1
ATOM 887 O O . ARG A 1 119 ? -42.402 -13.647 36.271 1.00 69.88 119 ARG A O 1
ATOM 894 N N . ALA A 1 120 ? -40.397 -14.600 35.930 1.00 74.06 120 ALA A N 1
ATOM 895 C CA . ALA A 1 120 ? -40.881 -15.623 35.012 1.00 74.06 120 ALA A CA 1
ATOM 896 C C . ALA A 1 120 ? -41.392 -16.828 35.815 1.00 74.06 120 ALA A C 1
ATOM 898 O O . ALA A 1 120 ? -40.655 -17.402 36.619 1.00 74.06 120 ALA A O 1
ATOM 899 N N . GLN A 1 121 ? -42.656 -17.199 35.615 1.00 68.00 121 GLN A N 1
ATOM 900 C CA . GLN A 1 121 ? -43.226 -18.427 36.160 1.00 68.00 121 GLN A CA 1
ATOM 901 C C . GLN A 1 121 ? -43.198 -19.484 35.057 1.00 68.00 121 GLN A C 1
ATOM 903 O O . GLN A 1 121 ? -43.936 -19.387 34.080 1.00 68.00 121 GLN A O 1
ATOM 908 N N . VAL A 1 122 ? -42.302 -20.459 35.193 1.00 74.25 122 VAL A N 1
ATOM 909 C CA . VAL A 1 122 ? -42.196 -21.571 34.245 1.00 74.25 122 VAL A CA 1
ATOM 910 C C . VAL A 1 122 ? -43.138 -22.685 34.719 1.00 74.25 122 VAL A C 1
ATOM 912 O O . VAL A 1 122 ? -43.046 -23.081 35.884 1.00 74.25 122 VAL A O 1
ATOM 915 N N . PRO A 1 123 ? -44.063 -23.180 33.879 1.00 74.62 123 PRO A N 1
ATOM 916 C CA . PRO A 1 123 ? -44.861 -24.359 34.200 1.00 74.62 123 PRO A CA 1
ATOM 917 C C . PRO A 1 123 ? -43.955 -25.577 34.442 1.00 74.62 123 PRO A C 1
ATOM 919 O O . PRO A 1 123 ? -43.056 -25.851 33.653 1.00 74.62 123 PRO A O 1
ATOM 922 N N . ASN A 1 124 ? -44.206 -26.333 35.516 1.00 71.06 124 ASN A N 1
ATOM 923 C CA . ASN A 1 124 ? -43.447 -27.551 35.856 1.00 71.06 124 ASN A CA 1
ATOM 924 C C . ASN A 1 124 ? -43.816 -28.776 34.998 1.00 71.06 124 ASN A C 1
ATOM 926 O O . ASN A 1 124 ? -43.315 -29.872 35.246 1.00 71.06 124 ASN A O 1
ATOM 930 N N . ALA A 1 125 ? -44.695 -28.612 34.013 1.00 72.19 125 ALA A N 1
ATOM 931 C CA . ALA A 1 125 ? -45.051 -29.654 33.070 1.00 72.19 125 ALA A CA 1
ATOM 932 C C . ALA A 1 125 ? -44.844 -29.122 31.653 1.00 72.19 125 ALA A C 1
ATOM 934 O O . ALA A 1 125 ? -45.362 -28.069 31.287 1.00 72.19 125 ALA A O 1
ATOM 935 N N . CYS A 1 126 ? -44.052 -29.860 30.881 1.00 57.50 126 CYS A N 1
ATOM 936 C CA . CYS A 1 126 ? -43.998 -29.718 29.438 1.00 57.50 126 CYS A CA 1
ATOM 937 C C . CYS A 1 126 ? -45.293 -30.338 28.900 1.00 57.50 126 CYS A C 1
ATOM 939 O O . CYS A 1 126 ? -45.527 -31.519 29.167 1.00 57.50 126 CYS A O 1
ATOM 941 N N . ASP A 1 127 ? -46.136 -29.562 28.212 1.00 67.44 127 ASP A N 1
ATOM 942 C CA . ASP A 1 127 ? -47.323 -30.097 27.540 1.00 67.44 127 ASP A CA 1
ATOM 943 C C . ASP A 1 127 ? -46.864 -31.158 26.536 1.00 67.44 127 ASP A C 1
ATOM 945 O O . ASP A 1 127 ? -46.339 -30.864 25.459 1.00 67.44 127 ASP A O 1
ATOM 949 N N . SER A 1 128 ? -47.019 -32.425 26.916 1.00 62.19 128 SER A N 1
ATOM 950 C CA . SER A 1 128 ? -46.890 -33.539 25.996 1.00 62.19 128 SER A CA 1
ATOM 951 C C . SER A 1 128 ? -48.046 -33.421 25.014 1.00 62.19 128 SER A C 1
ATOM 953 O O . SER A 1 128 ? -49.193 -33.670 25.385 1.00 62.19 128 SER A O 1
ATOM 955 N N . GLY A 1 129 ? -47.730 -32.982 23.795 1.00 57.25 129 GLY A N 1
ATOM 956 C CA . GLY A 1 129 ? -48.674 -32.831 22.698 1.00 57.25 129 GLY A CA 1
ATOM 957 C C . GLY A 1 129 ? -49.581 -34.049 22.568 1.00 57.25 129 GLY A C 1
ATOM 958 O O . GLY A 1 129 ? -49.144 -35.121 22.159 1.00 57.25 129 GLY A O 1
ATOM 959 N N . GLY A 1 130 ? -50.843 -33.856 22.935 1.00 54.28 130 GLY A N 1
ATOM 960 C CA . GLY A 1 130 ? -51.941 -34.733 22.581 1.00 54.28 130 GLY A CA 1
ATOM 961 C C . GLY A 1 130 ? -52.666 -34.129 21.389 1.00 54.28 130 GLY A C 1
ATOM 962 O O . GLY A 1 130 ? -53.482 -33.228 21.557 1.00 54.28 130 GLY A O 1
ATOM 963 N N . TYR A 1 131 ? -52.362 -34.621 20.196 1.00 51.66 131 TYR A N 1
ATOM 964 C CA . TYR A 1 131 ? -53.361 -34.736 19.143 1.00 51.66 131 TYR A CA 1
ATOM 965 C C . TYR A 1 131 ? -53.125 -36.062 18.421 1.00 51.66 131 TYR A C 1
ATOM 967 O O . TYR A 1 131 ? -52.075 -36.288 17.817 1.00 51.66 131 TYR A O 1
ATOM 975 N N . GLU A 1 132 ? -54.092 -36.953 18.633 1.00 45.28 132 GLU A N 1
ATOM 976 C CA . GLU A 1 132 ? -54.371 -38.149 17.835 1.00 45.28 132 GLU A CA 1
ATOM 977 C C . GLU A 1 132 ? -54.670 -37.793 16.371 1.00 45.28 132 GLU A C 1
ATOM 979 O O . GLU A 1 132 ? -55.183 -36.674 16.119 1.00 45.28 132 GLU A O 1
#

Secondary structure (DSSP, 8-state):
---S----PPEEEEE-TTSEEEEEETTEEEEEEE-SS-EEEEEEEEETTEEEEEEEEETTS-EEEE--SS---TTS---------HHHHHHHHHHHHHHHHHHHHHTTS-S-S----------SS-------

Organism: NCBI:txid127549

Foldseek 3Di:
DDDPDDDPFDWDWDFDQQQKIFIDGPPDTPDIDGHPGGFPDWDFQADPNDGGWIWGAHPVRDIDTDHDPPDDPCPPDPPPVPVPPVVVVVVVVVVVVVVVVVVVVVVVDDDPPPPPDDDDDDDPDDPPDDDD

Sequence (132 aa):
TESPDSIPEHNLIIGSHTGSVMVYRDLTLIWAARLSHPAAALSVGTFGGQAGLIVTLDDDGTITLSYLGTDPPSSAVSTDTKELNYEAMDEEHRKLLQIIRDSSAEGGKTEPADTFSLRAQVPNACDSGGYE

InterPro domains:
  IPR026511 Parathyroid hormone-responsive B1 [PTHR20991] (9-128)
  IPR028073 PTHB1, N-terminal domain [PF14727] (10-72)

Radius of gyration: 30.42 Å; chains: 1; bounding box: 72×65×81 Å